Protein AF-A0A5P9P142-F1 (afdb_monomer_lite)

Structure (mmCIF, N/CA/C/O backbone):
data_AF-A0A5P9P142-F1
#
_entry.id   AF-A0A5P9P142-F1
#
loop_
_atom_site.group_PDB
_atom_site.id
_atom_site.type_symbol
_atom_site.label_atom_id
_atom_site.label_alt_id
_atom_site.label_comp_id
_atom_site.label_asym_id
_atom_site.label_entity_id
_atom_site.label_seq_id
_atom_site.pdbx_PDB_ins_code
_atom_site.Cartn_x
_atom_site.Cartn_y
_atom_site.Cartn_z
_atom_site.occupancy
_atom_site.B_iso_or_equiv
_atom_site.auth_seq_id
_atom_site.auth_comp_id
_atom_site.auth_asym_id
_atom_site.auth_atom_id
_atom_site.pdbx_PDB_model_num
ATOM 1 N N . MET A 1 1 ? -26.415 -5.188 43.591 1.00 48.50 1 MET A N 1
ATOM 2 C CA . MET A 1 1 ? -26.726 -5.908 42.334 1.00 48.50 1 MET A CA 1
ATOM 3 C C . MET A 1 1 ? -26.653 -5.013 41.085 1.00 48.50 1 MET A C 1
ATOM 5 O O . MET A 1 1 ? -26.621 -5.567 40.001 1.00 48.50 1 MET A O 1
ATOM 9 N N . SER A 1 2 ? -26.544 -3.676 41.197 1.00 54.88 2 SER A N 1
ATOM 10 C CA . SER A 1 2 ? -26.467 -2.756 40.038 1.00 54.88 2 SER A CA 1
ATOM 11 C C . SER A 1 2 ? -25.091 -2.667 39.351 1.00 54.88 2 SER A C 1
ATOM 13 O O . SER A 1 2 ? -25.026 -2.429 38.150 1.00 54.88 2 SER A O 1
ATOM 15 N N . VAL A 1 3 ? -23.996 -2.912 40.079 1.00 56.09 3 VAL A N 1
ATOM 16 C CA . VAL A 1 3 ? -22.621 -2.768 39.551 1.00 56.09 3 VAL A CA 1
ATOM 17 C C . VAL A 1 3 ? -22.285 -3.826 38.484 1.00 56.09 3 VAL A C 1
ATOM 19 O O . VAL A 1 3 ? -21.578 -3.543 37.518 1.00 56.09 3 VAL A O 1
ATOM 22 N N . GLN A 1 4 ? -22.829 -5.046 38.594 1.00 58.09 4 GLN A N 1
ATOM 23 C CA . GLN A 1 4 ? -22.585 -6.100 37.595 1.00 58.09 4 GLN A CA 1
ATOM 24 C C . GLN A 1 4 ? -23.219 -5.767 36.233 1.00 58.09 4 GLN A C 1
ATOM 26 O O . GLN A 1 4 ? -22.581 -5.962 35.201 1.00 58.09 4 GLN A O 1
ATOM 31 N N . THR A 1 5 ? -24.414 -5.171 36.220 1.00 58.06 5 THR A N 1
ATOM 32 C CA . THR A 1 5 ? -25.116 -4.771 34.987 1.00 58.06 5 THR A CA 1
ATOM 33 C C . THR A 1 5 ? -24.431 -3.627 34.229 1.00 58.06 5 THR A C 1
ATOM 35 O O . THR A 1 5 ? -24.443 -3.608 32.996 1.00 58.06 5 THR A O 1
ATOM 38 N N . GLU A 1 6 ? -23.781 -2.693 34.928 1.00 55.81 6 GLU A N 1
ATOM 39 C CA . GLU A 1 6 ? -22.976 -1.636 34.290 1.00 55.81 6 GLU A CA 1
ATOM 40 C C . GLU A 1 6 ? -21.695 -2.201 33.657 1.00 55.81 6 GLU A C 1
ATOM 42 O O . GLU A 1 6 ? -21.289 -1.796 32.569 1.00 55.81 6 GLU A O 1
ATOM 47 N N . THR A 1 7 ? -21.090 -3.212 34.284 1.00 62.59 7 THR A N 1
ATOM 48 C CA . THR A 1 7 ? -19.837 -3.809 33.795 1.00 62.59 7 THR A CA 1
ATOM 49 C C . THR A 1 7 ? -20.051 -4.607 32.497 1.00 62.59 7 THR A C 1
ATOM 51 O O . THR A 1 7 ? -19.256 -4.519 31.556 1.00 62.59 7 THR A O 1
ATOM 54 N N . GLU A 1 8 ? -21.158 -5.347 32.390 1.00 62.59 8 GLU A N 1
ATOM 55 C CA . GLU A 1 8 ? -21.502 -6.122 31.186 1.00 62.59 8 GLU A CA 1
ATOM 56 C C . GLU A 1 8 ? -21.885 -5.238 29.988 1.00 62.59 8 GLU A C 1
ATOM 58 O O . GLU A 1 8 ? -21.535 -5.537 28.839 1.00 62.59 8 GLU A O 1
ATOM 63 N N . THR A 1 9 ? -22.579 -4.125 30.240 1.00 64.94 9 THR A N 1
ATOM 64 C CA . THR A 1 9 ? -23.002 -3.181 29.195 1.00 64.94 9 THR A CA 1
ATOM 65 C C . THR A 1 9 ? -21.820 -2.406 28.610 1.00 64.94 9 THR A C 1
ATOM 67 O O . THR A 1 9 ? -21.718 -2.289 27.383 1.00 64.94 9 T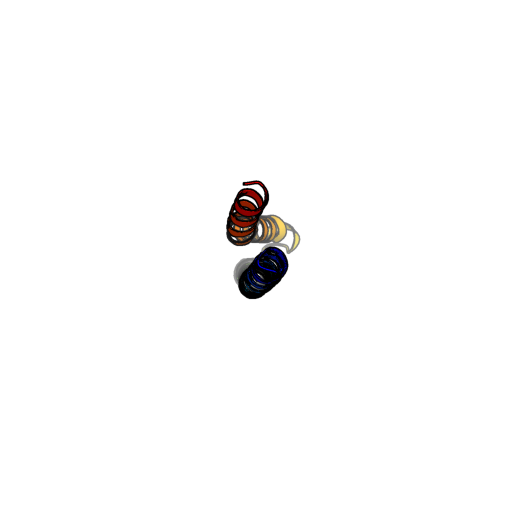HR A O 1
ATOM 70 N N . VAL A 1 10 ? -20.868 -1.978 29.446 1.00 65.69 10 VAL A N 1
ATOM 71 C CA . VAL A 1 10 ? -19.603 -1.359 29.006 1.00 65.69 10 VAL A CA 1
ATOM 72 C C . VAL A 1 10 ? -18.760 -2.341 28.183 1.00 65.69 10 VAL A C 1
ATOM 74 O O . VAL A 1 10 ? -18.292 -1.992 27.098 1.00 65.69 10 VAL A O 1
ATOM 77 N N . SER A 1 11 ? -18.639 -3.597 28.625 1.00 70.06 11 SER A N 1
ATOM 78 C CA . SER A 1 11 ? -17.872 -4.634 27.915 1.00 70.06 11 SER A CA 1
ATOM 79 C C . SER A 1 11 ? -18.448 -4.960 26.527 1.00 70.06 11 SER A C 1
ATOM 81 O O . SER A 1 11 ? -17.719 -5.045 25.532 1.00 70.06 11 SER A O 1
ATOM 83 N N . ARG A 1 12 ? -19.781 -5.056 26.406 1.00 74.00 12 ARG A N 1
ATOM 84 C CA . ARG A 1 12 ? -20.457 -5.274 25.115 1.00 74.00 12 ARG A CA 1
ATOM 85 C C . ARG A 1 12 ? -20.288 -4.081 24.165 1.00 74.00 12 ARG A C 1
ATOM 87 O O . ARG A 1 12 ? -20.113 -4.290 22.962 1.00 74.00 12 ARG A O 1
ATOM 94 N N . SER A 1 13 ? -20.321 -2.855 24.692 1.00 74.44 13 SER A N 1
ATOM 95 C CA . SER A 1 13 ? -20.090 -1.629 23.919 1.00 74.44 13 SER A CA 1
ATOM 96 C C . SER A 1 13 ? -18.655 -1.565 23.382 1.00 74.44 13 SER A C 1
ATOM 98 O O . SER A 1 13 ? -18.454 -1.424 22.173 1.00 74.44 13 SER A O 1
ATOM 100 N N . ALA A 1 14 ? -17.660 -1.802 24.243 1.00 76.62 14 ALA A N 1
ATOM 101 C CA . ALA A 1 14 ? -16.246 -1.825 23.868 1.00 76.62 14 ALA A CA 1
ATOM 102 C C . ALA A 1 14 ? -15.950 -2.869 22.779 1.00 76.62 14 ALA A C 1
ATOM 104 O O . ALA A 1 14 ? -15.260 -2.577 21.802 1.00 76.62 14 ALA A O 1
ATOM 105 N N . ARG A 1 15 ? -16.543 -4.067 22.880 1.00 82.00 15 ARG A N 1
ATOM 106 C CA . ARG A 1 15 ? -16.378 -5.132 21.878 1.00 82.00 15 ARG A CA 1
ATOM 107 C C . ARG A 1 15 ? -16.928 -4.748 20.502 1.00 82.00 15 ARG A C 1
ATOM 109 O O . ARG A 1 15 ? -16.315 -5.073 19.488 1.00 82.00 15 ARG A O 1
ATOM 116 N N . ARG A 1 16 ? -18.066 -4.047 20.460 1.00 83.06 16 ARG A N 1
ATOM 117 C CA . ARG A 1 16 ? -18.689 -3.578 19.211 1.00 83.06 16 ARG A CA 1
ATOM 118 C C . ARG A 1 16 ? -17.881 -2.445 18.570 1.00 83.06 16 ARG A C 1
ATOM 120 O O . ARG A 1 16 ? -17.721 -2.425 17.354 1.00 83.06 16 ARG A O 1
ATOM 127 N N . VAL A 1 17 ? -17.335 -1.531 19.372 1.00 82.19 17 VAL A N 1
ATOM 128 C CA . VAL A 1 17 ? -16.436 -0.477 18.872 1.00 82.19 17 VAL A CA 1
ATOM 129 C C . VAL A 1 17 ? -15.159 -1.093 18.305 1.00 82.19 17 VAL A C 1
ATOM 131 O O . VAL A 1 17 ? -14.798 -0.799 17.167 1.00 82.19 17 VAL A O 1
ATOM 134 N N . ALA A 1 18 ? -14.527 -2.010 19.042 1.00 83.00 18 ALA A N 1
ATOM 135 C CA . ALA A 1 18 ? -13.330 -2.707 18.584 1.00 83.00 18 ALA A CA 1
ATOM 136 C C . ALA A 1 18 ? -13.567 -3.455 17.262 1.00 83.00 18 ALA A C 1
ATOM 138 O O . ALA A 1 18 ? -12.746 -3.354 16.354 1.00 83.00 18 ALA A O 1
ATOM 139 N N . SER A 1 19 ? -14.708 -4.140 17.102 1.00 87.06 19 SER A N 1
ATOM 140 C CA . SER A 1 19 ? -15.015 -4.844 15.850 1.00 87.06 19 SER A CA 1
ATOM 141 C C . SER A 1 19 ? -15.189 -3.895 14.663 1.00 87.06 19 SER A C 1
ATOM 143 O O . SER A 1 19 ? -14.727 -4.200 13.567 1.00 87.06 19 SER A O 1
ATOM 145 N N . VAL A 1 20 ? -15.833 -2.740 14.867 1.00 87.75 20 VAL A N 1
ATOM 146 C CA . VAL A 1 20 ? -16.028 -1.737 13.805 1.00 87.75 20 VAL A CA 1
ATOM 147 C C . VAL A 1 20 ? -14.698 -1.106 13.402 1.00 87.75 20 VAL A C 1
ATOM 149 O O . VAL A 1 20 ? -14.425 -0.971 12.209 1.00 87.75 20 VAL A O 1
ATOM 152 N N . VAL A 1 21 ? -13.850 -0.764 14.375 1.00 86.19 21 VAL A N 1
ATOM 153 C CA . VAL A 1 21 ? -12.513 -0.211 14.125 1.00 86.19 21 VAL A CA 1
ATOM 154 C C . VAL A 1 21 ? -11.657 -1.210 13.352 1.00 86.19 21 VAL A C 1
ATOM 156 O O . VAL A 1 21 ? -11.113 -0.861 12.308 1.00 86.19 21 VAL A O 1
ATOM 159 N N . LEU A 1 22 ? -11.590 -2.462 13.812 1.00 87.56 22 LEU A N 1
ATOM 160 C CA . LEU A 1 22 ? -10.787 -3.505 13.175 1.00 87.56 22 LEU A CA 1
ATOM 161 C C . LEU A 1 22 ? -11.270 -3.811 11.748 1.00 87.56 22 LEU A C 1
ATOM 163 O O . LEU A 1 22 ? -10.460 -3.958 10.830 1.00 87.56 22 LEU A O 1
ATOM 167 N N . GLY A 1 23 ? -12.591 -3.859 11.548 1.00 90.69 23 GLY A N 1
ATOM 168 C CA . GLY A 1 23 ? -13.199 -4.048 10.232 1.00 90.69 23 GLY A CA 1
ATOM 169 C C . GLY A 1 23 ? -12.870 -2.902 9.277 1.00 90.69 23 GLY A C 1
ATOM 170 O O . GLY A 1 23 ? -12.383 -3.137 8.174 1.00 90.69 23 GLY A O 1
ATOM 171 N N . SER A 1 24 ? -13.056 -1.660 9.728 1.00 88.75 24 SER A N 1
ATOM 172 C CA . SER A 1 24 ? -12.759 -0.463 8.929 1.00 88.75 24 SER A CA 1
ATOM 173 C C . SER A 1 24 ? -11.278 -0.394 8.557 1.00 88.75 24 SER A C 1
ATOM 175 O O . SER A 1 24 ? -10.938 -0.138 7.406 1.00 88.75 24 SER A O 1
ATOM 177 N N . PHE A 1 25 ? -10.390 -0.690 9.509 1.00 89.56 25 PHE A N 1
ATOM 178 C CA . PHE A 1 25 ? -8.948 -0.693 9.284 1.00 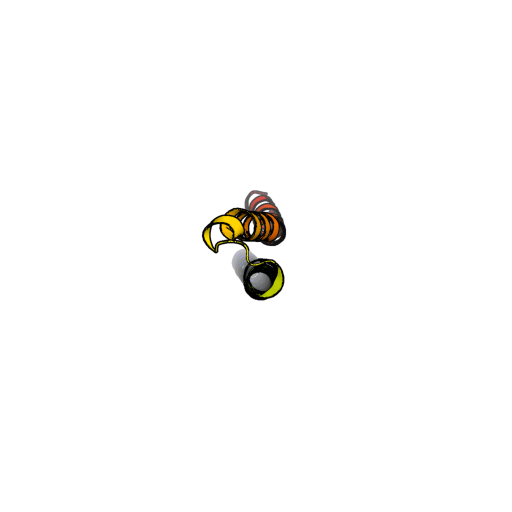89.56 25 PHE A CA 1
ATOM 179 C C . PHE A 1 25 ? -8.526 -1.752 8.262 1.00 89.56 25 PHE A C 1
ATOM 181 O O . PHE A 1 25 ? -7.725 -1.471 7.375 1.00 89.56 25 PHE A O 1
ATOM 188 N N . SER A 1 26 ? -9.119 -2.945 8.332 1.00 92.00 26 SER A N 1
ATOM 189 C CA . SER A 1 26 ? -8.857 -4.021 7.369 1.00 92.00 26 SER A CA 1
ATOM 190 C C . SER A 1 26 ? -9.262 -3.623 5.950 1.00 92.00 26 SER A C 1
ATOM 192 O O . SER A 1 26 ? -8.505 -3.847 5.008 1.00 92.00 26 SER A O 1
ATOM 194 N N . VAL A 1 27 ? -10.427 -2.985 5.798 1.00 94.19 27 VAL A N 1
ATOM 195 C CA . VAL A 1 27 ? -10.892 -2.477 4.498 1.00 94.19 27 VAL A CA 1
ATOM 196 C C . VAL A 1 27 ? -9.941 -1.410 3.963 1.00 94.19 27 VAL A C 1
ATOM 198 O O . VAL A 1 27 ? -9.553 -1.485 2.801 1.00 94.19 27 VAL A O 1
ATOM 201 N N . ILE A 1 28 ? -9.523 -0.457 4.801 1.00 92.25 28 ILE A N 1
ATOM 202 C CA . ILE A 1 28 ? -8.581 0.602 4.409 1.00 92.25 28 ILE A CA 1
ATOM 203 C C . ILE A 1 28 ? -7.253 0.003 3.945 1.00 92.25 28 ILE A C 1
ATOM 205 O O . ILE A 1 28 ? -6.763 0.371 2.883 1.00 92.25 28 ILE A O 1
ATOM 209 N N . LEU A 1 29 ? -6.690 -0.946 4.697 1.00 91.88 29 LEU A N 1
ATOM 210 C CA . LEU A 1 29 ? -5.440 -1.607 4.322 1.00 91.88 29 LEU A CA 1
ATOM 211 C C . LEU A 1 29 ? -5.561 -2.338 2.984 1.00 91.88 29 LEU A C 1
ATOM 213 O O . LEU A 1 29 ? -4.665 -2.235 2.149 1.00 91.88 29 LEU A O 1
ATOM 217 N N . LEU A 1 30 ? -6.672 -3.041 2.762 1.00 95.38 30 LEU A N 1
ATOM 218 C CA . LEU A 1 30 ? -6.906 -3.778 1.524 1.00 95.38 30 LEU A CA 1
ATOM 219 C C . LEU A 1 30 ? -7.069 -2.834 0.327 1.00 95.38 30 LEU A C 1
ATOM 221 O O . LEU A 1 30 ? -6.503 -3.081 -0.740 1.00 95.38 30 LEU A O 1
ATOM 225 N N . LEU A 1 31 ? -7.776 -1.717 0.516 1.00 93.94 31 LEU A N 1
ATOM 226 C CA . LEU A 1 31 ? -7.915 -0.677 -0.500 1.00 93.94 31 LEU A CA 1
ATOM 227 C C . LEU A 1 31 ? -6.565 -0.022 -0.813 1.00 93.94 31 LEU A C 1
ATOM 229 O O . LEU A 1 31 ? -6.211 0.104 -1.982 1.00 93.94 31 LEU A O 1
ATOM 233 N N . SER A 1 32 ? -5.787 0.331 0.213 1.00 92.50 32 SER A N 1
ATOM 234 C CA . SER A 1 32 ? -4.452 0.916 0.059 1.00 92.50 32 SER A CA 1
ATOM 235 C C . SER A 1 32 ? -3.490 -0.037 -0.645 1.00 92.50 32 SER A C 1
ATOM 237 O O . SER A 1 32 ? -2.787 0.378 -1.561 1.00 92.50 32 SER A O 1
ATOM 239 N N . ALA A 1 33 ? -3.479 -1.320 -0.278 1.00 93.25 33 ALA A N 1
ATOM 240 C CA . ALA A 1 33 ? -2.644 -2.323 -0.935 1.00 93.25 33 ALA A CA 1
ATOM 241 C C . ALA A 1 33 ? -3.017 -2.483 -2.416 1.00 93.25 33 ALA A C 1
ATOM 243 O O . ALA A 1 33 ? -2.141 -2.525 -3.280 1.00 93.25 33 ALA A O 1
ATOM 244 N N . THR A 1 34 ? -4.317 -2.509 -2.718 1.00 95.62 34 THR A N 1
ATOM 245 C CA . THR A 1 34 ? -4.816 -2.600 -4.095 1.00 95.62 34 THR A CA 1
ATOM 246 C C . THR A 1 34 ? -4.434 -1.358 -4.900 1.00 95.62 34 THR A C 1
ATOM 248 O O . THR A 1 34 ? -3.889 -1.473 -5.995 1.00 95.62 34 THR A O 1
ATOM 251 N N . ALA A 1 35 ? -4.650 -0.167 -4.339 1.00 92.81 35 ALA A N 1
ATOM 252 C CA . ALA A 1 35 ? -4.287 1.098 -4.968 1.00 92.81 35 A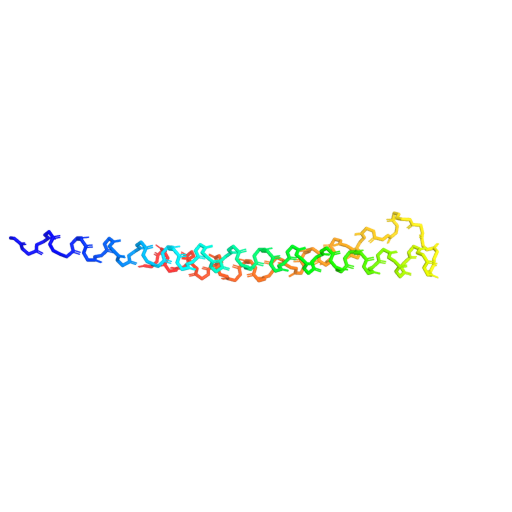LA A CA 1
ATOM 253 C C . ALA A 1 35 ? -2.778 1.192 -5.234 1.00 92.81 35 ALA A C 1
ATOM 255 O O . ALA A 1 35 ? -2.367 1.611 -6.318 1.00 92.81 35 ALA A O 1
ATOM 256 N N . TYR A 1 36 ? -1.954 0.753 -4.280 1.00 93.75 36 TYR A N 1
ATOM 257 C CA . TYR A 1 36 ? -0.506 0.687 -4.440 1.00 93.75 36 TYR A CA 1
ATOM 258 C C . TYR A 1 36 ? -0.109 -0.247 -5.582 1.00 93.75 36 TYR A C 1
ATOM 260 O O . TYR A 1 36 ? 0.655 0.153 -6.455 1.00 93.75 36 TYR A O 1
ATOM 268 N N . ALA A 1 37 ? -0.653 -1.467 -5.608 1.00 94.81 37 ALA A N 1
ATOM 269 C CA . ALA A 1 37 ? -0.334 -2.456 -6.632 1.00 94.81 37 ALA A CA 1
ATOM 270 C C . ALA A 1 37 ? -0.700 -1.961 -8.038 1.00 94.81 37 ALA A C 1
ATOM 272 O O . ALA A 1 37 ? 0.112 -2.066 -8.956 1.00 94.81 37 ALA A O 1
ATOM 273 N N . VAL A 1 38 ? -1.889 -1.367 -8.195 1.00 95.50 38 VAL A N 1
ATOM 274 C CA . VAL A 1 38 ? -2.328 -0.770 -9.466 1.00 95.50 38 VAL A CA 1
ATOM 275 C C . VAL A 1 38 ? -1.397 0.370 -9.870 1.00 95.50 38 VAL A C 1
ATOM 277 O O . VAL A 1 38 ? -0.921 0.397 -11.001 1.00 95.50 38 VAL A O 1
ATOM 280 N N . THR A 1 39 ? -1.082 1.278 -8.945 1.00 92.62 39 THR A N 1
ATOM 281 C CA . THR A 1 39 ? -0.203 2.422 -9.225 1.00 92.62 39 THR A CA 1
ATOM 282 C C . THR A 1 39 ? 1.196 1.962 -9.624 1.00 92.62 39 THR A C 1
ATOM 284 O O . THR A 1 39 ? 1.719 2.417 -10.634 1.00 92.62 39 THR A O 1
ATOM 287 N N . ALA A 1 40 ? 1.791 1.025 -8.883 1.00 92.50 40 ALA A N 1
ATOM 288 C CA . ALA A 1 40 ? 3.116 0.493 -9.177 1.00 92.50 40 ALA A CA 1
ATOM 289 C C . ALA A 1 40 ? 3.156 -0.223 -10.535 1.00 92.50 40 ALA A C 1
ATOM 291 O O . ALA A 1 40 ? 4.118 -0.059 -11.281 1.00 92.50 40 ALA A O 1
ATOM 292 N N . ASN A 1 41 ? 2.100 -0.966 -10.883 1.00 93.38 41 ASN A N 1
ATOM 293 C CA . ASN A 1 41 ? 1.991 -1.626 -12.181 1.00 93.38 41 ASN A CA 1
ATOM 294 C C . ASN A 1 41 ? 1.904 -0.603 -13.325 1.00 93.38 41 ASN A C 1
ATOM 296 O 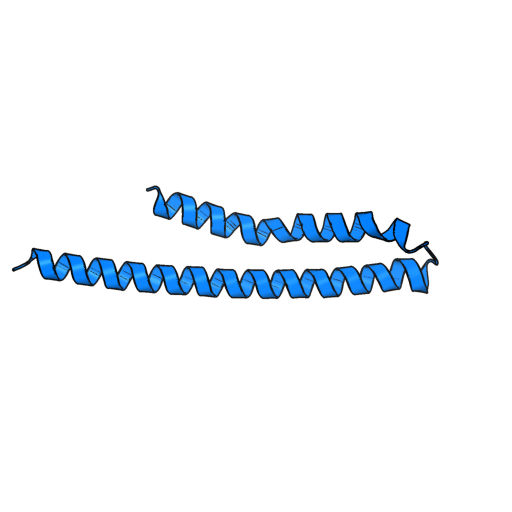O . ASN A 1 41 ? 2.684 -0.679 -14.270 1.00 93.38 41 ASN A O 1
ATOM 300 N N . VAL A 1 42 ? 1.035 0.406 -13.192 1.00 92.75 42 VAL A N 1
ATOM 301 C CA . VAL A 1 42 ? 0.894 1.489 -14.180 1.00 92.75 42 VAL A CA 1
ATOM 302 C C . VAL A 1 42 ? 2.198 2.265 -14.336 1.00 92.75 42 VAL A C 1
ATOM 304 O O . VAL A 1 42 ? 2.630 2.522 -15.455 1.00 92.75 42 VAL A O 1
ATOM 307 N N . VAL A 1 43 ? 2.855 2.613 -13.229 1.00 91.56 43 VAL A N 1
ATOM 308 C CA . VAL A 1 43 ? 4.142 3.312 -13.250 1.00 91.56 43 VAL A CA 1
ATOM 309 C C . VAL A 1 43 ? 5.196 2.463 -13.951 1.00 91.56 43 VAL A C 1
ATOM 311 O O . VAL A 1 43 ? 5.888 2.984 -14.821 1.00 91.56 43 VAL A O 1
ATOM 314 N N . ASN A 1 44 ? 5.305 1.171 -13.635 1.00 91.12 44 ASN A N 1
ATOM 315 C CA . ASN A 1 44 ? 6.250 0.276 -14.300 1.00 91.12 44 ASN A CA 1
ATOM 316 C C . ASN A 1 44 ? 5.978 0.193 -15.806 1.00 91.12 44 ASN A C 1
ATOM 318 O O . ASN A 1 44 ? 6.901 0.350 -16.595 1.00 91.12 44 ASN A O 1
ATOM 322 N N . TRP A 1 45 ? 4.717 0.026 -16.201 1.00 92.19 45 TRP A N 1
ATOM 323 C CA . TRP A 1 45 ? 4.327 -0.035 -17.607 1.00 92.19 45 TRP A CA 1
ATOM 324 C C . TRP A 1 45 ? 4.682 1.254 -18.364 1.00 92.19 45 TRP A C 1
ATOM 326 O O . TRP A 1 45 ? 5.346 1.222 -19.397 1.00 92.19 45 TRP A O 1
ATOM 336 N N . VAL A 1 46 ? 4.314 2.417 -17.823 1.00 91.44 46 VAL A N 1
ATOM 337 C CA . VAL A 1 46 ? 4.602 3.706 -18.470 1.00 91.44 46 VAL A CA 1
ATOM 338 C C . VAL A 1 46 ? 6.106 3.983 -18.516 1.00 91.44 46 VAL A C 1
ATOM 340 O O . VAL A 1 46 ? 6.626 4.447 -19.525 1.00 91.44 46 VAL A O 1
ATOM 343 N N . THR A 1 47 ? 6.830 3.723 -17.432 1.00 88.88 47 THR A N 1
ATOM 344 C CA . THR A 1 47 ? 8.248 4.097 -17.350 1.00 88.88 47 THR A CA 1
ATOM 345 C C . THR A 1 47 ? 9.156 3.117 -18.082 1.00 88.88 47 THR A C 1
ATOM 347 O O . THR A 1 47 ? 10.021 3.557 -18.833 1.00 88.88 47 THR A O 1
ATOM 350 N N . VAL A 1 48 ? 8.962 1.810 -17.908 1.00 89.31 48 VAL A N 1
ATOM 351 C CA . VAL A 1 48 ? 9.841 0.784 -18.482 1.00 89.31 48 VAL A CA 1
ATOM 352 C C . VAL A 1 48 ? 9.416 0.437 -19.901 1.00 89.31 48 VAL A C 1
ATOM 354 O O . VAL A 1 48 ? 10.243 0.493 -20.806 1.00 89.31 48 VAL A O 1
ATOM 357 N N . ASP A 1 49 ? 8.137 0.129 -20.120 1.00 86.56 49 ASP A N 1
ATOM 358 C CA . ASP A 1 49 ? 7.691 -0.399 -21.414 1.00 86.56 49 ASP A CA 1
ATOM 359 C C . ASP A 1 49 ? 7.448 0.715 -22.443 1.00 86.56 49 ASP A C 1
ATOM 361 O O . ASP A 1 49 ? 7.736 0.532 -23.625 1.00 86.56 49 ASP A O 1
ATOM 365 N N . PHE A 1 50 ? 6.945 1.880 -22.014 1.00 89.75 50 PHE A N 1
ATOM 366 C CA . PHE A 1 50 ? 6.643 2.995 -22.923 1.00 89.75 50 PHE A CA 1
ATOM 367 C C . PHE A 1 50 ? 7.790 4.010 -23.051 1.00 89.75 50 PHE A C 1
ATOM 369 O O . PHE A 1 50 ? 8.108 4.437 -24.159 1.00 89.75 50 PHE A O 1
ATOM 376 N N . LEU A 1 51 ? 8.425 4.396 -21.938 1.00 90.50 51 LEU A N 1
ATOM 377 C CA . LEU A 1 51 ? 9.503 5.400 -21.920 1.00 90.50 51 LEU A CA 1
ATOM 378 C C . LEU A 1 51 ? 10.921 4.805 -21.931 1.00 90.50 51 LEU A C 1
ATOM 380 O O . LEU A 1 51 ? 11.888 5.567 -21.990 1.00 90.50 51 LEU A O 1
ATOM 384 N N . ALA A 1 52 ? 11.061 3.475 -21.881 1.00 90.31 52 ALA A N 1
ATOM 385 C CA . ALA A 1 52 ? 12.347 2.770 -21.861 1.00 90.31 52 ALA A CA 1
ATOM 386 C C . ALA A 1 52 ? 13.297 3.218 -20.730 1.00 90.31 52 ALA A C 1
ATOM 388 O O . ALA A 1 52 ? 14.523 3.158 -20.864 1.00 90.31 52 ALA A O 1
ATOM 389 N N . TYR A 1 53 ? 12.750 3.671 -19.598 1.00 88.06 53 TYR A N 1
ATOM 390 C CA . TYR A 1 53 ? 13.553 3.983 -18.422 1.00 88.06 53 TYR A CA 1
ATOM 391 C C . TYR A 1 53 ? 14.141 2.700 -17.839 1.00 88.06 53 TYR A C 1
ATOM 393 O O . TYR A 1 53 ? 13.466 1.668 -17.776 1.00 88.06 53 TYR A O 1
ATOM 401 N N . PRO A 1 54 ? 15.393 2.744 -17.357 1.00 87.88 54 PRO A N 1
ATOM 402 C CA . PRO A 1 54 ? 15.959 1.591 -16.696 1.00 87.88 54 PRO A CA 1
ATOM 403 C C . PRO A 1 54 ? 15.186 1.303 -15.391 1.00 87.88 54 PRO A C 1
ATOM 405 O O . PRO A 1 54 ? 14.843 2.241 -14.668 1.00 87.88 54 PRO A O 1
ATOM 408 N N . PRO A 1 55 ? 14.951 0.027 -15.025 1.00 82.12 55 PRO A N 1
ATOM 409 C CA . PRO A 1 55 ? 14.066 -0.336 -13.910 1.00 82.12 55 PRO A CA 1
ATOM 410 C C . PRO A 1 55 ? 14.447 0.295 -12.562 1.00 82.12 55 PRO A C 1
ATOM 412 O O . PRO A 1 55 ? 13.591 0.606 -11.739 1.00 82.12 55 PRO A O 1
ATOM 415 N N . HIS A 1 56 ? 15.741 0.542 -12.337 1.00 84.50 56 HIS A N 1
ATOM 416 C CA . HIS A 1 56 ? 16.231 1.183 -11.116 1.00 84.50 56 HIS A CA 1
ATOM 417 C C . HIS A 1 56 ? 15.824 2.662 -10.994 1.00 84.50 56 HIS A C 1
ATOM 419 O O . HIS A 1 56 ? 15.753 3.181 -9.883 1.00 84.50 56 HIS A O 1
ATOM 425 N N . ALA A 1 57 ? 15.510 3.335 -12.105 1.00 84.88 57 ALA A N 1
ATOM 426 C CA . ALA A 1 57 ? 15.030 4.717 -12.106 1.00 84.88 57 ALA A CA 1
ATOM 427 C C . ALA A 1 57 ? 13.547 4.839 -11.705 1.00 84.88 57 ALA A C 1
ATOM 429 O O . ALA A 1 57 ? 13.070 5.939 -11.437 1.00 84.88 57 ALA A O 1
ATOM 430 N N . VAL A 1 58 ? 12.820 3.720 -11.628 1.00 85.69 58 VAL A N 1
ATOM 431 C CA . VAL A 1 58 ? 11.385 3.673 -11.297 1.00 85.69 58 VAL A CA 1
ATOM 432 C C . VAL A 1 58 ? 11.144 3.636 -9.782 1.00 85.69 58 VAL A C 1
ATOM 434 O O . VAL A 1 58 ? 10.084 4.040 -9.299 1.00 85.69 58 VAL A O 1
ATOM 437 N N . ALA A 1 59 ? 12.153 3.212 -9.012 1.00 85.00 59 ALA A N 1
ATOM 438 C CA . ALA A 1 59 ? 12.069 3.043 -7.563 1.00 85.00 59 ALA A CA 1
ATOM 439 C C . ALA A 1 59 ? 11.544 4.282 -6.801 1.00 85.00 59 ALA A C 1
ATOM 441 O O . ALA A 1 59 ? 10.680 4.104 -5.939 1.00 85.00 59 ALA A O 1
ATOM 442 N N . PRO A 1 60 ? 11.958 5.531 -7.106 1.00 88.81 60 PRO A N 1
ATOM 443 C CA . PRO A 1 60 ? 11.476 6.706 -6.378 1.00 88.81 60 PRO A CA 1
ATOM 444 C C . PRO A 1 60 ? 9.961 6.922 -6.485 1.00 88.81 60 PRO A C 1
ATOM 446 O O . PRO A 1 60 ? 9.323 7.268 -5.494 1.00 88.81 60 PRO A O 1
ATOM 449 N N . PHE A 1 61 ? 9.365 6.681 -7.658 1.00 88.12 61 PHE A N 1
ATOM 450 C CA . PHE A 1 61 ? 7.925 6.867 -7.871 1.00 88.12 61 PHE A CA 1
ATOM 451 C C . PHE A 1 61 ? 7.113 5.891 -7.028 1.00 88.12 61 PHE A C 1
ATOM 453 O O . PHE A 1 61 ? 6.179 6.286 -6.333 1.00 88.12 61 PHE A O 1
ATOM 460 N N . VAL A 1 62 ? 7.531 4.626 -7.035 1.00 88.88 62 VAL A N 1
ATOM 461 C CA . VAL A 1 62 ? 6.903 3.560 -6.255 1.00 88.88 62 VAL A CA 1
ATOM 462 C C . VAL A 1 62 ? 7.009 3.857 -4.754 1.00 88.88 62 VAL A C 1
ATOM 464 O O . VAL A 1 62 ? 6.016 3.757 -4.035 1.00 88.88 62 VAL A O 1
ATOM 467 N N . VAL A 1 63 ? 8.171 4.321 -4.282 1.00 92.00 63 VAL A N 1
ATOM 468 C CA . VAL A 1 63 ? 8.379 4.701 -2.874 1.00 92.00 63 VAL A CA 1
ATOM 469 C C . VAL A 1 63 ? 7.480 5.869 -2.458 1.00 92.00 63 VAL A C 1
ATOM 471 O O . VAL A 1 63 ? 6.835 5.796 -1.412 1.00 92.00 63 VAL A O 1
ATOM 474 N N . ILE A 1 64 ? 7.386 6.927 -3.272 1.00 92.19 64 ILE A N 1
ATOM 475 C CA . ILE A 1 64 ? 6.537 8.092 -2.971 1.00 92.19 64 ILE A CA 1
ATOM 476 C C . ILE A 1 64 ? 5.058 7.690 -2.942 1.00 92.19 64 ILE A C 1
ATOM 478 O O . ILE A 1 64 ? 4.340 8.069 -2.016 1.00 92.19 64 ILE A O 1
ATOM 482 N N . SER A 1 65 ? 4.598 6.883 -3.904 1.00 90.25 65 SER A N 1
ATOM 483 C CA . SER A 1 65 ? 3.224 6.368 -3.908 1.00 90.25 65 SER A CA 1
ATOM 484 C C . SER A 1 65 ? 2.921 5.540 -2.658 1.00 90.25 65 SER A C 1
ATOM 486 O O . SER A 1 65 ? 1.870 5.721 -2.044 1.00 90.25 65 SER A O 1
ATOM 488 N N . GLY A 1 66 ? 3.854 4.682 -2.235 1.00 89.38 66 GLY A N 1
ATOM 489 C CA . GLY A 1 66 ? 3.732 3.925 -0.988 1.00 89.38 66 GLY A CA 1
ATOM 490 C C . GLY A 1 66 ? 3.635 4.833 0.240 1.00 89.38 66 GLY A C 1
ATOM 491 O O . GLY A 1 66 ? 2.762 4.636 1.083 1.00 89.38 66 GLY A O 1
ATOM 492 N N . ALA A 1 67 ? 4.471 5.873 0.312 1.00 92.00 67 ALA A N 1
ATOM 493 C CA . ALA A 1 67 ? 4.464 6.831 1.415 1.00 92.00 67 ALA A CA 1
ATOM 494 C C . ALA A 1 67 ? 3.133 7.595 1.519 1.00 92.00 67 ALA A C 1
ATOM 496 O O . ALA A 1 67 ? 2.585 7.721 2.613 1.00 92.00 67 ALA A O 1
ATOM 497 N N . ILE A 1 68 ? 2.561 8.050 0.400 1.00 91.50 68 ILE A N 1
ATOM 498 C CA . ILE A 1 68 ? 1.273 8.769 0.386 1.00 91.50 68 ILE A CA 1
ATOM 499 C C . ILE A 1 68 ? 0.134 7.878 0.909 1.00 91.50 68 ILE A C 1
ATOM 501 O O . ILE A 1 68 ? -0.728 8.340 1.658 1.00 91.50 68 ILE A O 1
ATOM 505 N N . LEU A 1 69 ? 0.155 6.583 0.588 1.00 91.12 69 LEU A N 1
ATOM 506 C CA . LEU A 1 69 ? -0.871 5.627 1.021 1.00 91.12 69 LEU A CA 1
ATOM 507 C C . LEU A 1 69 ? -0.832 5.297 2.522 1.00 91.12 69 LEU A C 1
ATOM 509 O O . LEU A 1 69 ? -1.752 4.652 3.028 1.00 91.12 69 LEU A O 1
ATOM 513 N N . THR A 1 70 ? 0.169 5.782 3.261 1.00 89.88 70 THR A N 1
ATOM 514 C CA . THR A 1 70 ? 0.197 5.678 4.729 1.00 89.88 70 THR A CA 1
ATOM 515 C C . THR A 1 70 ? -0.766 6.653 5.409 1.00 89.88 70 THR A C 1
ATOM 517 O O . THR A 1 70 ? -1.279 6.355 6.485 1.00 89.88 70 THR A O 1
ATOM 520 N N . ILE A 1 71 ? -1.092 7.784 4.775 1.00 89.62 71 ILE A N 1
ATOM 521 C CA . ILE A 1 71 ? -1.995 8.811 5.317 1.00 89.62 71 ILE A CA 1
ATOM 522 C C . ILE A 1 71 ? -3.366 8.236 5.727 1.00 89.62 71 ILE A C 1
ATOM 524 O O . ILE A 1 71 ? -3.757 8.424 6.885 1.00 89.62 71 ILE A O 1
ATOM 528 N N . PRO A 1 72 ? -4.099 7.499 4.862 1.00 85.00 72 PRO A N 1
ATOM 529 C CA . PRO A 1 72 ? -5.392 6.921 5.237 1.00 85.00 72 PRO A CA 1
ATOM 530 C C . PRO A 1 72 ? -5.299 5.872 6.353 1.00 85.00 72 PRO A C 1
ATOM 532 O O . PRO A 1 72 ? -6.307 5.597 6.996 1.00 85.00 72 PRO A O 1
ATOM 535 N N . VAL A 1 73 ? -4.116 5.308 6.616 1.00 87.44 73 VAL A N 1
ATOM 536 C CA . VAL A 1 73 ? -3.869 4.372 7.726 1.00 87.44 73 VAL A CA 1
ATOM 537 C C . VAL A 1 73 ? -3.581 5.134 9.025 1.00 87.44 73 VAL A C 1
ATOM 539 O O . VAL A 1 73 ? -4.077 4.773 10.093 1.00 87.44 73 VAL A O 1
ATOM 542 N N . ILE A 1 74 ? -2.818 6.224 8.948 1.00 89.12 74 ILE A N 1
ATOM 543 C CA . ILE A 1 74 ? -2.429 7.032 10.110 1.00 89.12 74 ILE A CA 1
ATOM 544 C C . ILE A 1 74 ? -3.644 7.724 10.735 1.00 89.12 74 ILE A C 1
ATOM 546 O O . ILE A 1 74 ? -3.796 7.682 11.953 1.00 89.12 74 ILE A O 1
ATOM 550 N N . ILE A 1 75 ? -4.544 8.305 9.935 1.00 86.56 75 ILE A N 1
ATOM 551 C CA . ILE A 1 75 ? -5.720 9.043 10.438 1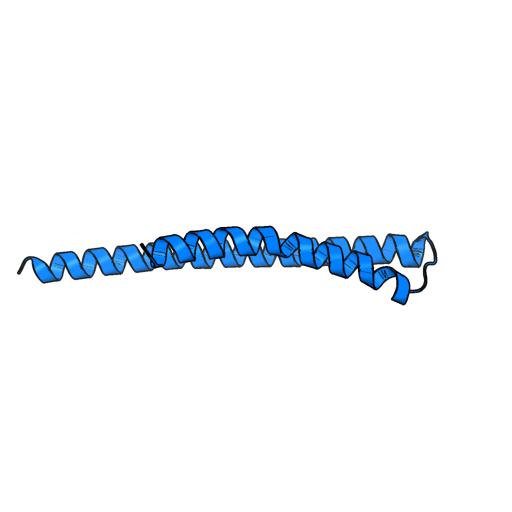.00 86.56 75 ILE A CA 1
ATOM 552 C C . ILE A 1 75 ? -6.575 8.214 11.422 1.00 86.56 75 ILE A C 1
ATOM 554 O O . ILE A 1 75 ? -6.745 8.651 12.563 1.00 86.56 75 ILE A O 1
ATOM 558 N N . PRO A 1 76 ? -7.099 7.024 11.061 1.00 82.44 76 PRO A N 1
ATOM 559 C CA . PRO A 1 76 ? -7.885 6.213 11.988 1.00 82.44 76 PRO 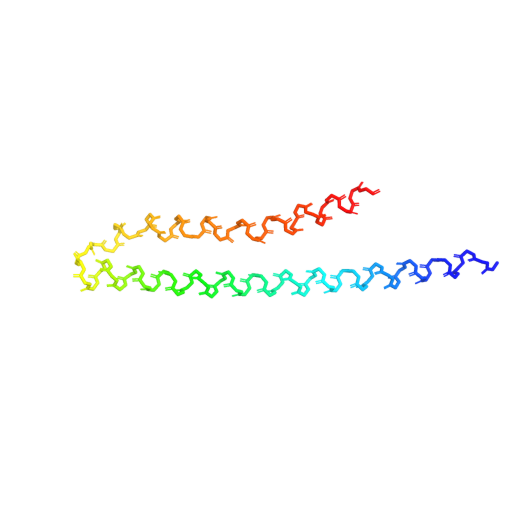A CA 1
ATOM 560 C C . PRO A 1 76 ? -7.044 5.714 13.166 1.00 82.44 76 PRO A C 1
ATOM 562 O O . PRO A 1 76 ? -7.559 5.647 14.277 1.00 82.44 76 PRO A O 1
ATOM 565 N N . THR A 1 77 ? -5.752 5.429 12.965 1.00 84.81 77 THR A N 1
ATOM 566 C CA . THR A 1 77 ? -4.846 5.020 14.053 1.00 84.81 77 THR A CA 1
ATOM 567 C C . THR A 1 77 ? -4.727 6.109 15.118 1.00 84.81 77 THR A C 1
ATOM 569 O O . THR A 1 77 ? -4.836 5.826 16.312 1.00 84.81 77 THR A O 1
ATOM 572 N N . VAL A 1 78 ? -4.562 7.365 14.696 1.00 87.25 78 VAL A N 1
ATOM 573 C CA . VAL A 1 78 ? -4.483 8.525 15.592 1.00 87.25 78 VAL A CA 1
ATOM 574 C C . VAL A 1 78 ? -5.826 8.761 16.279 1.00 87.25 78 VAL A C 1
ATOM 576 O O . VAL A 1 78 ? -5.866 8.893 17.499 1.00 87.25 78 VAL A O 1
ATOM 579 N N . LEU A 1 79 ? -6.936 8.748 15.532 1.00 83.62 79 LEU A N 1
ATOM 580 C CA . LEU A 1 79 ? -8.278 8.946 16.095 1.00 83.62 79 LEU A CA 1
ATOM 581 C C . LEU A 1 79 ? -8.636 7.885 17.145 1.00 83.62 79 LEU A C 1
ATOM 583 O O . LEU A 1 79 ? -9.182 8.221 18.195 1.00 83.62 79 LEU A O 1
ATOM 587 N N . VAL A 1 80 ? -8.307 6.617 16.884 1.00 82.94 80 VAL A N 1
ATOM 588 C CA . VAL A 1 80 ? -8.514 5.518 17.837 1.00 82.94 80 VAL A CA 1
ATOM 589 C C . VAL A 1 80 ? -7.610 5.687 19.053 1.00 82.94 80 VAL A C 1
ATOM 591 O O . VAL A 1 80 ? -8.095 5.578 20.173 1.00 82.94 80 VAL A O 1
ATOM 594 N N . SER A 1 81 ? -6.330 6.011 18.855 1.00 79.81 81 SER A N 1
ATOM 595 C CA . SER A 1 81 ? -5.384 6.223 19.959 1.00 79.81 81 SER A CA 1
ATOM 596 C C . SER A 1 81 ? -5.846 7.329 20.910 1.00 79.81 81 SER A C 1
ATOM 598 O O . SER A 1 81 ? -5.831 7.133 22.121 1.00 79.81 81 SER A O 1
ATOM 600 N N . VAL A 1 82 ? -6.328 8.459 20.379 1.00 83.38 82 VAL A N 1
ATOM 601 C CA . VAL A 1 82 ? -6.861 9.565 21.196 1.00 83.38 82 VAL A CA 1
ATOM 602 C C . VAL A 1 82 ? -8.117 9.137 21.958 1.00 83.38 82 VAL A C 1
ATOM 604 O O . VAL A 1 82 ? -8.222 9.401 23.149 1.00 83.38 82 VAL A O 1
ATOM 607 N N . LYS A 1 83 ? -9.041 8.423 21.305 1.00 73.38 83 LYS A N 1
ATOM 608 C CA . LYS A 1 83 ? -10.263 7.892 21.937 1.00 73.38 83 LYS A CA 1
ATOM 609 C C . LYS A 1 83 ? -10.009 6.844 23.022 1.00 73.38 83 LYS A C 1
ATOM 611 O O . LYS A 1 83 ? -10.896 6.626 23.834 1.00 73.38 83 LYS A O 1
ATOM 616 N N . VAL A 1 84 ? -8.873 6.149 22.976 1.00 65.62 84 VAL A N 1
ATOM 617 C CA . VAL A 1 84 ? -8.476 5.145 23.978 1.00 65.62 84 VAL A CA 1
ATOM 618 C C . VAL A 1 84 ? -7.723 5.789 25.148 1.00 65.62 84 VAL A C 1
ATOM 620 O O . VAL A 1 84 ? -7.764 5.252 26.250 1.00 65.62 84 VAL A O 1
ATOM 623 N N . LEU A 1 85 ? -7.038 6.918 24.922 1.00 60.34 85 LEU A N 1
ATOM 624 C CA . LEU A 1 85 ? -6.331 7.667 25.970 1.00 60.34 85 LEU A CA 1
ATOM 625 C C . LEU A 1 85 ? -7.225 8.627 26.779 1.00 60.34 85 LEU A C 1
ATOM 627 O O . LEU A 1 85 ? -6.805 9.040 27.860 1.00 60.34 85 LEU A O 1
ATOM 631 N N . GLN A 1 86 ? -8.387 9.024 26.248 1.00 50.25 86 GLN A N 1
ATOM 632 C CA . GLN A 1 86 ? -9.393 9.861 26.926 1.00 50.25 86 GLN A CA 1
ATOM 633 C C . GLN A 1 86 ? -10.409 9.017 27.692 1.00 50.25 86 GLN A C 1
ATOM 635 O O . GLN A 1 86 ? -10.804 9.466 28.790 1.00 50.25 86 GLN A O 1
#

Secondary structure (DSSP, 8-state):
-HHHHHHHHHHHHHHHHHHHHHHHHHHHHHHHHHHHHHHHHHHHIIIIIIT---GGGSHHHHHHHHHHTTHHHHHHHHHHHHHHH-

Sequence (86 aa):
MSVQTETETVSRSARRVASVVLGSFSVILLLSATAYAVTANVVNWVTVDFLAYPPHAVAPFVVISGAILTIPVIIPTVLVSVKVLQ

Radius of gyration: 20.99 Å; chains: 1; bounding box: 43×16×65 Å

pLDDT: mean 83.54, std 11.78, range [48.5, 95.62]

Foldseek 3Di:
DVVVVVVVVVVVVVVVVVVVLVVVLVVLVVVLVVQLVVQLVVLCCCVCVVVVHDPVVSVVVSVVSNVVSCVSNVVSVVVVVVVVVD

Organism: NCBI:txid348826